Protein AF-A0ABD5TQS9-F1 (afdb_monomer_lite)

Radius of gyration: 30.87 Å; chains: 1; bounding box: 49×86×89 Å

Sequence (141 aa):
MLTRATNREGTDRSNGYQMVGDDANDADRSGGDERGVSDDCDAVDAVEPTGSAADRRVETVYEASDGWYYTAWQLERRLRTGEWRRILSDRTADRHLVETIDGESLFLVPIGVDSLPGWAEVRLERVGARIVDRRRSVPER

pLDDT: mean 72.65, std 22.51, range [39.78, 98.25]

Foldseek 3Di:
DDDDDDDDDDDDDDDDDDDDDDDDDDDDDDDDDDDDDDPPPVPPDPVPVPCPVQNVQQAKKWQKPVRDIWTPVRVVVCCVVVQKPWPDADPVQRWTWIAGPVRDTITIGIDGPVPDDPQWDWDDDPVGITIDRNVVVDPPD

Structure (mmCIF, N/CA/C/O backbone):
data_AF-A0ABD5TQS9-F1
#
_entry.id   AF-A0ABD5TQS9-F1
#
loop_
_atom_site.group_PDB
_atom_site.id
_atom_site.type_symbol
_atom_site.label_atom_id
_atom_site.label_alt_id
_atom_site.label_comp_id
_atom_site.label_asym_id
_atom_site.label_entity_id
_atom_site.label_seq_id
_atom_site.pdbx_PDB_ins_code
_atom_site.Cartn_x
_atom_site.Cartn_y
_atom_site.Cartn_z
_atom_site.occupancy
_atom_site.B_iso_or_equiv
_atom_site.auth_seq_id
_atom_site.auth_comp_id
_atom_site.auth_asym_id
_atom_site.auth_atom_id
_atom_site.pdbx_PDB_model_num
ATOM 1 N N . MET A 1 1 ? 31.889 6.427 58.152 1.00 46.41 1 MET A N 1
ATOM 2 C CA . MET A 1 1 ? 32.456 7.720 57.716 1.00 46.41 1 MET A CA 1
ATOM 3 C C . MET A 1 1 ? 31.366 8.486 56.983 1.00 46.41 1 MET A C 1
ATOM 5 O O . MET A 1 1 ? 30.816 7.951 56.031 1.00 46.41 1 MET A O 1
ATOM 9 N N . LEU A 1 2 ? 31.010 9.673 57.488 1.00 45.34 2 LEU A N 1
ATOM 10 C CA . LEU A 1 2 ? 30.246 10.705 56.771 1.00 45.34 2 LEU A CA 1
ATOM 11 C C . LEU A 1 2 ? 31.076 11.167 55.543 1.00 45.34 2 LEU A C 1
ATOM 13 O O . LEU A 1 2 ? 32.286 10.959 55.543 1.00 45.34 2 LEU A O 1
ATOM 17 N N . THR A 1 3 ? 30.511 11.684 54.443 1.00 43.41 3 THR A N 1
ATOM 18 C CA . THR A 1 3 ? 30.076 13.091 54.320 1.00 43.41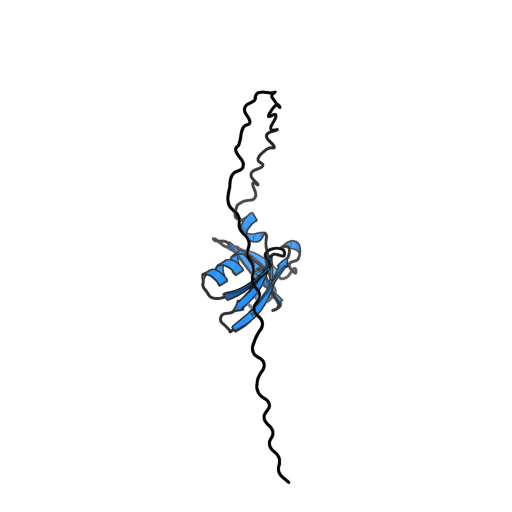 3 THR A CA 1
ATOM 19 C C . THR A 1 3 ? 29.202 13.308 53.074 1.00 43.41 3 THR A C 1
ATOM 21 O O . THR A 1 3 ? 29.476 12.796 51.993 1.00 43.41 3 THR A O 1
ATOM 24 N N . ARG A 1 4 ? 28.160 14.120 53.262 1.00 43.56 4 ARG A N 1
ATOM 25 C CA . ARG A 1 4 ? 27.270 14.755 52.280 1.00 43.56 4 ARG A CA 1
ATOM 26 C C . ARG A 1 4 ? 27.954 16.002 51.704 1.00 43.56 4 ARG A C 1
ATOM 28 O O . ARG A 1 4 ? 28.474 16.780 52.492 1.00 43.56 4 ARG A O 1
ATOM 35 N N . ALA A 1 5 ? 27.852 16.275 50.404 1.00 45.62 5 ALA A N 1
ATOM 36 C CA . ALA A 1 5 ? 28.018 17.641 49.895 1.00 45.62 5 ALA A CA 1
ATOM 37 C C . ALA A 1 5 ? 27.201 17.870 48.616 1.00 45.62 5 ALA A C 1
ATOM 39 O O . ALA A 1 5 ? 27.407 17.240 47.585 1.00 45.62 5 ALA A O 1
ATOM 40 N N . THR A 1 6 ? 26.239 18.774 48.751 1.00 54.72 6 THR A N 1
ATOM 41 C CA . THR A 1 6 ? 25.445 19.447 47.724 1.00 54.72 6 THR A CA 1
ATOM 42 C C . THR A 1 6 ? 26.292 20.503 47.015 1.00 54.72 6 THR A C 1
ATOM 44 O O . THR A 1 6 ? 27.017 21.211 47.707 1.00 54.72 6 THR A O 1
ATOM 47 N N . ASN A 1 7 ? 26.118 20.701 45.705 1.00 50.09 7 ASN A N 1
ATOM 48 C CA . ASN A 1 7 ? 26.496 21.956 45.052 1.00 50.09 7 ASN A CA 1
ATOM 49 C C . ASN A 1 7 ? 25.318 22.529 44.264 1.00 50.09 7 ASN A C 1
ATOM 51 O O . ASN A 1 7 ? 24.545 21.811 43.632 1.00 50.09 7 ASN A O 1
ATOM 55 N N . ARG A 1 8 ? 25.188 23.841 44.406 1.00 43.75 8 ARG A N 1
ATOM 56 C CA . ARG A 1 8 ? 24.092 24.732 44.050 1.00 43.75 8 ARG A CA 1
ATOM 57 C C . ARG A 1 8 ? 24.703 25.882 43.240 1.00 43.75 8 ARG A C 1
ATOM 59 O O . ARG A 1 8 ? 25.875 26.188 43.428 1.00 43.75 8 ARG A O 1
ATOM 66 N N . GLU A 1 9 ? 23.849 26.531 42.453 1.00 42.84 9 GLU A N 1
ATOM 67 C CA . GLU A 1 9 ? 23.985 27.888 41.898 1.00 42.84 9 GLU A CA 1
ATOM 68 C C . GLU A 1 9 ? 24.806 28.113 40.619 1.00 42.84 9 GLU A C 1
ATOM 70 O O . GLU A 1 9 ? 25.904 27.604 40.422 1.00 42.84 9 GLU A O 1
ATOM 75 N N . GLY A 1 10 ? 24.210 28.939 39.754 1.00 41.53 10 GLY A N 1
ATOM 76 C CA . GLY A 1 10 ? 24.756 29.402 38.484 1.00 41.53 10 GLY A CA 1
ATOM 77 C C . GLY A 1 10 ? 23.672 29.982 37.572 1.00 41.53 10 GLY A C 1
ATOM 78 O O . GLY A 1 10 ? 23.453 29.471 36.480 1.00 41.53 10 GLY A O 1
ATOM 79 N N . THR A 1 11 ? 22.942 30.995 38.044 1.00 50.31 11 THR A N 1
ATOM 80 C CA . THR A 1 11 ? 22.101 31.870 37.212 1.00 50.31 11 THR A CA 1
ATOM 81 C C . THR A 1 11 ? 22.953 32.850 36.404 1.00 50.31 11 THR A C 1
ATOM 83 O O . THR A 1 11 ? 24.069 33.172 36.803 1.00 50.31 11 THR A O 1
ATOM 86 N N . ASP A 1 12 ? 22.321 33.402 35.367 1.00 41.56 12 ASP A N 1
ATOM 87 C CA . ASP A 1 12 ? 22.682 34.605 34.607 1.00 41.56 12 ASP A CA 1
ATOM 88 C C . ASP A 1 12 ? 23.455 34.376 33.300 1.00 41.56 12 ASP A C 1
ATOM 90 O O . ASP A 1 12 ? 24.643 34.056 33.282 1.00 41.56 12 ASP A O 1
ATOM 94 N N . ARG A 1 13 ? 22.750 34.598 32.183 1.00 47.81 13 ARG A N 1
ATOM 95 C CA . ARG A 1 13 ? 23.260 35.440 31.098 1.00 47.81 13 ARG A CA 1
ATOM 96 C C . ARG A 1 13 ? 22.123 35.904 30.196 1.00 47.81 13 ARG A C 1
ATOM 98 O O . ARG A 1 13 ? 21.499 35.132 29.474 1.00 47.81 13 ARG A O 1
ATOM 105 N N . SER A 1 14 ? 21.900 37.206 30.279 1.00 44.75 14 SER A N 1
ATOM 106 C CA . SER A 1 14 ? 21.155 38.034 29.339 1.00 44.75 14 SER A CA 1
ATOM 107 C C . SER A 1 14 ? 21.706 37.890 27.915 1.00 44.75 14 SER A C 1
ATOM 109 O O . SER A 1 14 ? 22.923 37.876 27.736 1.00 44.75 14 SER A O 1
ATOM 111 N N . ASN A 1 15 ? 20.840 37.858 26.899 1.00 41.44 15 ASN A N 1
ATOM 112 C CA . ASN A 1 15 ? 21.244 38.163 25.526 1.00 41.44 15 ASN A CA 1
ATOM 113 C C . ASN A 1 15 ? 20.174 39.026 24.851 1.00 41.44 15 ASN A C 1
ATOM 115 O O . ASN A 1 15 ? 19.061 38.570 24.592 1.00 41.44 15 ASN A O 1
ATOM 119 N N . GLY A 1 16 ? 20.519 40.293 24.637 1.00 42.22 16 GLY A N 1
ATOM 120 C CA . GLY A 1 16 ? 19.700 41.257 23.921 1.00 42.22 16 GLY A CA 1
ATOM 121 C C . GLY A 1 16 ? 19.776 41.040 22.415 1.00 42.22 16 GLY A C 1
ATOM 122 O O . GLY A 1 16 ? 20.830 40.717 21.877 1.00 42.22 16 GLY A O 1
ATOM 123 N N . TYR A 1 17 ? 18.659 41.281 21.739 1.00 48.44 17 TYR A N 1
ATOM 124 C CA . TYR A 1 17 ? 18.637 41.587 20.317 1.00 48.44 17 TYR A CA 1
ATOM 125 C C . TYR A 1 17 ? 17.720 42.788 20.105 1.00 48.44 17 TYR A C 1
ATOM 127 O O . TYR A 1 17 ? 16.509 42.720 20.288 1.00 48.44 17 TYR A O 1
ATOM 135 N N . GLN A 1 18 ? 18.355 43.901 19.756 1.00 50.56 18 GLN A N 1
ATOM 136 C CA . GLN A 1 18 ? 17.754 45.116 19.236 1.00 50.56 18 GLN A CA 1
ATOM 137 C C . GLN A 1 18 ? 17.878 45.038 17.713 1.00 50.56 18 GLN A C 1
ATOM 139 O O . GLN A 1 18 ? 18.993 44.925 17.216 1.00 50.56 18 GLN A O 1
ATOM 144 N N . MET A 1 19 ? 16.766 45.104 16.983 1.00 47.16 19 MET A N 1
ATOM 145 C CA . MET A 1 19 ? 16.756 45.454 15.561 1.00 47.16 19 MET A CA 1
ATOM 146 C C . MET A 1 19 ? 15.580 46.401 15.331 1.00 47.16 19 MET A C 1
ATOM 148 O O . MET A 1 19 ? 14.422 45.999 15.343 1.00 47.16 19 MET A O 1
ATOM 152 N N . VAL A 1 20 ? 15.929 47.677 15.204 1.00 50.19 20 VAL A N 1
ATOM 153 C CA . VAL A 1 20 ? 15.104 48.754 14.656 1.00 50.19 20 VAL A CA 1
ATOM 154 C C . VAL A 1 20 ? 14.887 48.497 13.165 1.00 50.19 20 VAL A C 1
ATOM 156 O O . VAL A 1 20 ? 15.822 48.098 12.470 1.00 50.19 20 VAL A O 1
ATOM 159 N N . GLY A 1 21 ? 13.677 48.722 12.672 1.00 41.59 21 GLY A N 1
ATOM 160 C CA . GLY A 1 21 ? 13.368 48.591 11.257 1.00 41.59 21 GLY A CA 1
ATOM 161 C C . GLY A 1 21 ? 12.099 49.348 10.935 1.00 41.59 21 GLY A C 1
ATOM 162 O O . GLY A 1 21 ? 11.036 48.748 10.942 1.00 41.59 21 GLY A O 1
ATOM 163 N N . ASP A 1 22 ? 12.240 50.636 10.644 1.00 44.66 22 ASP A N 1
ATOM 164 C CA . ASP A 1 22 ? 11.189 51.439 10.037 1.00 44.66 22 ASP A CA 1
ATOM 165 C C . ASP A 1 22 ? 11.807 52.426 9.038 1.00 44.66 22 ASP A C 1
ATOM 167 O O . ASP A 1 22 ? 12.941 52.885 9.198 1.00 44.66 22 ASP A O 1
ATOM 171 N N . ASP A 1 23 ? 10.993 52.707 8.023 1.00 46.94 23 ASP A N 1
ATOM 172 C CA . ASP A 1 23 ? 11.040 53.820 7.077 1.00 46.94 23 ASP A CA 1
ATOM 173 C C . ASP A 1 23 ? 11.710 53.640 5.698 1.00 46.94 23 ASP A C 1
ATOM 175 O O . ASP A 1 23 ? 12.910 53.791 5.479 1.00 46.94 23 ASP A O 1
ATOM 179 N N . ALA A 1 24 ? 10.792 53.418 4.746 1.00 52.22 24 ALA A N 1
ATOM 180 C CA . ALA A 1 24 ? 10.582 54.213 3.534 1.00 52.22 24 ALA A CA 1
ATOM 181 C C . ALA A 1 24 ? 11.631 54.122 2.415 1.00 52.22 24 ALA A C 1
ATOM 183 O O . ALA A 1 24 ? 12.542 54.938 2.307 1.00 52.22 24 ALA A O 1
ATOM 184 N N . ASN A 1 25 ? 11.391 53.201 1.474 1.00 54.69 25 ASN A N 1
ATOM 185 C CA . ASN A 1 25 ? 11.864 53.367 0.103 1.00 54.69 25 ASN A CA 1
ATOM 186 C C . ASN A 1 25 ? 10.698 53.843 -0.775 1.00 54.69 25 ASN A C 1
ATOM 188 O O . ASN A 1 25 ? 9.792 53.074 -1.102 1.00 54.69 25 ASN A O 1
ATOM 192 N N . ASP A 1 26 ? 10.742 55.133 -1.093 1.00 48.03 26 ASP A N 1
ATOM 193 C CA . ASP A 1 26 ? 9.863 55.854 -2.007 1.00 48.03 26 ASP A CA 1
ATOM 194 C C . ASP A 1 26 ? 10.072 55.327 -3.439 1.00 48.03 26 ASP A C 1
ATOM 196 O O . ASP A 1 26 ? 11.199 55.239 -3.935 1.00 48.03 26 ASP A O 1
ATOM 200 N N . ALA A 1 27 ? 8.991 54.894 -4.083 1.00 49.72 27 ALA A N 1
ATOM 201 C CA . ALA A 1 27 ? 9.016 54.310 -5.414 1.00 49.72 27 ALA A CA 1
ATOM 202 C C . ALA A 1 27 ? 8.665 55.375 -6.460 1.00 49.72 27 ALA A C 1
ATOM 204 O O . ALA A 1 27 ? 7.493 55.613 -6.736 1.00 49.72 27 ALA A O 1
ATOM 205 N N . ASP A 1 28 ? 9.686 55.944 -7.103 1.00 50.53 28 ASP A N 1
ATOM 206 C CA . ASP A 1 28 ? 9.551 56.621 -8.394 1.00 50.53 28 ASP A CA 1
ATOM 207 C C . ASP A 1 28 ? 10.135 55.721 -9.492 1.00 50.53 28 ASP A C 1
ATOM 209 O O . ASP A 1 28 ? 11.349 55.526 -9.563 1.00 50.53 28 ASP A O 1
ATOM 213 N N . ARG A 1 29 ? 9.267 55.128 -10.322 1.00 47.12 29 ARG A N 1
ATOM 214 C CA . ARG A 1 29 ? 9.605 54.679 -11.684 1.00 47.12 29 ARG A CA 1
ATOM 215 C C . ARG A 1 29 ? 8.368 54.749 -12.575 1.00 47.12 29 ARG A C 1
ATOM 217 O O . ARG A 1 29 ? 7.552 53.832 -12.598 1.00 47.12 29 ARG A O 1
ATOM 224 N N . SER A 1 30 ? 8.269 55.838 -13.331 1.00 51.00 30 SER A N 1
ATOM 225 C CA . SER A 1 30 ? 7.473 55.911 -14.560 1.00 51.00 30 SER A CA 1
ATOM 226 C C . SER A 1 30 ? 8.373 55.715 -15.784 1.00 51.00 30 SER A C 1
ATOM 228 O O . SER A 1 30 ? 9.474 56.258 -15.838 1.00 51.00 30 SER A O 1
ATOM 230 N N . GLY A 1 31 ? 7.866 54.983 -16.779 1.00 44.03 31 GLY A N 1
ATOM 231 C CA . GLY A 1 31 ? 8.466 54.764 -18.104 1.00 44.03 31 GLY A CA 1
ATOM 232 C C . GLY A 1 31 ? 8.611 53.265 -18.380 1.00 44.03 31 GLY A C 1
ATOM 233 O O . GLY A 1 31 ? 9.246 52.565 -17.606 1.00 44.03 31 GLY A O 1
ATOM 234 N N . GLY A 1 32 ? 8.031 52.655 -19.406 1.00 46.56 32 GLY A N 1
ATOM 235 C CA . GLY A 1 32 ? 7.428 53.151 -20.637 1.00 46.56 32 GLY A CA 1
ATOM 236 C C . GLY A 1 32 ? 7.869 52.192 -21.747 1.00 46.56 32 GLY A C 1
ATOM 237 O O . GLY A 1 32 ? 9.063 52.085 -21.983 1.00 46.56 32 GLY A O 1
ATOM 238 N N . ASP A 1 33 ? 6.903 51.471 -22.324 1.00 47.34 33 ASP A N 1
ATOM 239 C CA . ASP A 1 33 ? 6.891 50.793 -23.630 1.00 47.34 33 ASP A CA 1
ATOM 240 C C . ASP A 1 33 ? 8.206 50.307 -24.257 1.00 47.34 33 ASP A C 1
ATOM 242 O O . ASP A 1 33 ? 8.937 51.103 -24.837 1.00 47.34 33 ASP A O 1
ATOM 246 N N . GLU A 1 34 ? 8.379 48.981 -24.378 1.00 46.41 34 GLU A N 1
ATOM 247 C CA . GLU A 1 34 ? 8.831 48.437 -25.661 1.00 46.41 34 GLU A CA 1
ATOM 248 C C . GLU A 1 34 ? 8.560 46.937 -25.886 1.00 46.41 34 GLU A C 1
ATOM 250 O O . GLU A 1 34 ? 9.101 46.065 -25.218 1.00 46.41 34 GLU A O 1
ATOM 255 N N . ARG A 1 35 ? 7.818 46.704 -26.979 1.00 45.00 35 ARG A N 1
ATOM 256 C CA . ARG A 1 35 ? 8.052 45.694 -28.028 1.00 45.00 35 ARG A CA 1
ATOM 257 C C . ARG A 1 35 ? 7.641 44.245 -27.756 1.00 45.00 35 ARG A C 1
ATOM 259 O O . ARG A 1 35 ? 8.198 43.526 -26.939 1.00 45.00 35 ARG A O 1
ATOM 266 N N . GLY A 1 36 ? 6.682 43.833 -28.588 1.00 51.59 36 GLY A N 1
ATOM 267 C CA . GLY A 1 36 ? 6.150 42.489 -28.705 1.00 51.59 36 GLY A CA 1
ATOM 268 C C . GLY A 1 36 ? 7.211 41.406 -28.846 1.00 51.59 36 GLY A C 1
ATOM 269 O O . GLY A 1 36 ? 8.151 41.508 -29.635 1.00 51.59 36 GLY A O 1
ATOM 270 N N . VAL A 1 37 ? 6.966 40.331 -28.113 1.00 53.25 37 VAL A N 1
ATOM 271 C CA . VAL A 1 37 ? 7.445 39.001 -28.448 1.00 53.25 37 VAL A CA 1
ATOM 272 C C . VAL A 1 37 ? 6.196 38.209 -28.799 1.00 53.25 37 VAL A C 1
ATOM 274 O O . VAL A 1 37 ? 5.241 38.164 -28.026 1.00 53.25 37 VAL A O 1
ATOM 277 N N . SER A 1 38 ? 6.185 37.698 -30.021 1.00 48.12 38 SER A N 1
ATOM 278 C CA . SER A 1 38 ? 5.146 36.855 -30.585 1.00 48.12 38 SER A CA 1
ATOM 279 C C . SER A 1 38 ? 4.874 35.668 -29.667 1.00 48.12 38 SER A C 1
ATOM 281 O O . SER A 1 38 ? 5.755 34.838 -29.450 1.00 48.12 38 SER A O 1
ATOM 283 N N . ASP A 1 39 ? 3.650 35.591 -29.157 1.00 44.66 39 ASP A N 1
ATOM 284 C CA . ASP A 1 39 ? 3.106 34.396 -28.521 1.00 44.66 39 ASP A CA 1
ATOM 285 C C . ASP A 1 39 ? 2.710 33.414 -29.638 1.00 44.66 39 ASP A C 1
ATOM 287 O O . ASP A 1 39 ? 1.540 33.178 -29.921 1.00 44.66 39 ASP A O 1
ATOM 291 N N . ASP A 1 40 ? 3.716 32.889 -30.342 1.00 43.91 40 ASP A N 1
ATOM 292 C CA . ASP A 1 40 ? 3.600 31.598 -31.021 1.00 43.91 40 ASP A CA 1
ATOM 293 C C . ASP A 1 40 ? 3.757 30.537 -29.924 1.00 43.91 40 ASP A C 1
ATOM 295 O O . ASP A 1 40 ? 4.774 29.851 -29.797 1.00 43.91 40 ASP A O 1
ATOM 299 N N . CYS A 1 41 ? 2.750 30.461 -29.049 1.00 45.03 41 CYS A N 1
ATOM 300 C CA . CYS A 1 41 ? 2.523 29.267 -28.259 1.00 45.03 41 CYS A CA 1
ATOM 301 C C . CYS A 1 41 ? 2.018 28.208 -29.231 1.00 45.03 41 CYS A C 1
ATOM 303 O O . CYS A 1 41 ? 0.817 28.070 -29.470 1.00 45.03 41 CYS A O 1
ATOM 305 N N . ASP A 1 42 ? 2.986 27.505 -29.813 1.00 39.78 42 ASP A N 1
ATOM 306 C CA . ASP A 1 42 ? 2.851 26.175 -30.383 1.00 39.78 42 ASP A CA 1
ATOM 307 C C . ASP A 1 42 ? 1.905 25.393 -29.463 1.00 39.78 42 ASP A C 1
ATOM 309 O O . ASP A 1 42 ? 2.244 25.045 -28.325 1.00 39.78 42 ASP A O 1
ATOM 313 N N . ALA A 1 43 ? 0.656 25.248 -29.907 1.00 50.75 43 ALA A N 1
ATOM 314 C CA . ALA A 1 43 ? -0.345 24.453 -29.23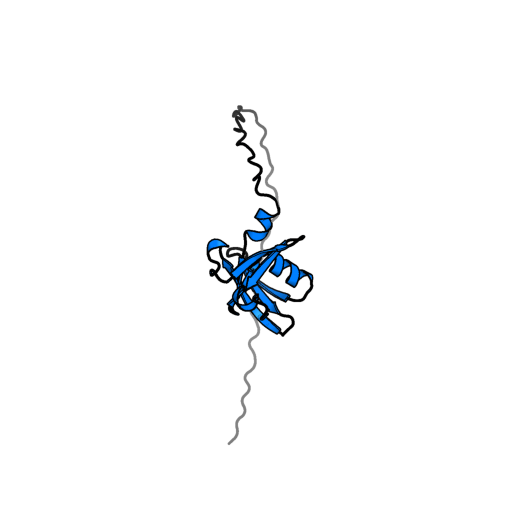2 1.00 50.75 43 ALA A CA 1
ATOM 315 C C . ALA A 1 43 ? 0.112 23.005 -29.372 1.00 50.75 43 ALA A C 1
ATOM 317 O O . ALA A 1 43 ? -0.312 22.292 -30.279 1.00 50.75 43 ALA A O 1
ATOM 318 N N . VAL A 1 44 ? 1.033 22.601 -28.496 1.00 55.09 44 VAL A N 1
ATOM 319 C CA . VAL A 1 44 ? 1.385 21.205 -28.319 1.00 55.09 44 VAL A CA 1
ATOM 320 C C . VAL A 1 44 ? 0.084 20.494 -28.015 1.00 55.09 44 VAL A C 1
ATOM 322 O O . VAL A 1 44 ? -0.600 20.783 -27.032 1.00 55.09 44 VAL A O 1
ATOM 325 N N . ASP A 1 45 ? -0.274 19.652 -28.973 1.00 42.69 45 ASP A N 1
ATOM 326 C CA . ASP A 1 45 ? -1.395 18.741 -28.973 1.00 42.69 45 ASP A CA 1
ATOM 327 C C . ASP A 1 45 ? -1.626 18.266 -27.539 1.00 42.69 45 ASP A C 1
ATOM 329 O O . ASP A 1 45 ? -0.800 17.555 -26.953 1.00 42.69 45 ASP A O 1
ATOM 333 N N . ALA A 1 46 ? -2.725 18.727 -26.940 1.00 51.41 46 ALA A N 1
ATOM 334 C CA . ALA A 1 46 ? -3.273 18.087 -25.769 1.00 51.41 46 ALA A CA 1
ATOM 335 C C . ALA A 1 46 ? -3.711 16.697 -26.234 1.00 51.41 46 ALA A C 1
ATOM 337 O O . ALA A 1 46 ? -4.882 16.449 -26.516 1.00 51.41 46 ALA A O 1
ATOM 338 N N . VAL A 1 47 ? -2.745 15.781 -26.316 1.00 54.31 47 VAL A N 1
ATOM 339 C CA . VAL A 1 47 ? -2.993 14.365 -26.130 1.00 54.31 47 VAL A CA 1
ATOM 340 C C . VAL A 1 47 ? -3.526 14.280 -24.712 1.00 54.31 47 VAL A C 1
ATOM 342 O O . VAL A 1 47 ? -2.801 14.096 -23.737 1.00 54.31 47 VAL A O 1
ATOM 345 N N . GLU A 1 48 ? -4.836 14.477 -24.601 1.00 55.97 48 GLU A N 1
ATOM 346 C CA . GLU A 1 48 ? -5.639 13.823 -23.595 1.00 55.97 48 GLU A CA 1
ATOM 347 C C . GLU A 1 48 ? -5.149 12.375 -23.603 1.00 55.97 48 GLU A C 1
ATOM 349 O O . GLU A 1 48 ? -5.304 11.699 -24.631 1.00 55.97 48 GLU A O 1
ATOM 354 N N . PRO A 1 49 ? -4.486 11.887 -22.539 1.00 46.00 49 PRO A N 1
ATOM 355 C CA . PRO A 1 49 ? -4.111 10.496 -22.510 1.00 46.00 49 PRO A CA 1
ATOM 356 C C . PRO A 1 49 ? -5.427 9.733 -22.557 1.00 46.00 49 PRO A C 1
ATOM 358 O O . PRO A 1 49 ? -6.159 9.646 -21.574 1.00 46.00 49 PRO A O 1
ATOM 361 N N . THR A 1 50 ? -5.724 9.157 -23.717 1.00 48.47 50 THR A N 1
ATOM 362 C CA . THR A 1 50 ? -6.849 8.252 -23.949 1.00 48.47 50 THR A CA 1
ATOM 363 C C . THR A 1 50 ? -6.570 6.897 -23.283 1.00 48.47 50 THR A C 1
ATOM 365 O O . THR A 1 50 ? -7.061 5.858 -23.708 1.00 48.47 50 THR A O 1
ATOM 368 N N . GLY A 1 51 ? -5.776 6.897 -22.207 1.00 44.97 51 GLY A N 1
ATOM 369 C CA . GLY A 1 51 ? -5.755 5.850 -21.210 1.00 44.97 51 GLY A CA 1
ATOM 370 C C . GLY A 1 51 ? -7.055 5.969 -20.437 1.00 44.97 51 GLY A C 1
ATOM 371 O O . GLY A 1 51 ? -7.272 6.924 -19.690 1.00 44.97 51 GLY A O 1
ATOM 372 N N . SER A 1 52 ? -7.955 5.018 -20.675 1.00 48.84 52 SER A N 1
ATOM 373 C CA . SER A 1 52 ? -9.183 4.844 -19.906 1.00 48.84 52 SER A CA 1
ATOM 374 C C . SER A 1 52 ? -8.913 5.128 -18.428 1.00 48.84 52 SER A C 1
ATOM 376 O O . SER A 1 52 ? -7.926 4.652 -17.874 1.00 48.84 52 SER A O 1
ATOM 378 N N . ALA A 1 53 ? -9.794 5.858 -17.744 1.00 48.19 53 ALA A N 1
ATOM 379 C CA . ALA A 1 53 ? -9.636 6.126 -16.315 1.00 48.19 53 ALA A CA 1
ATOM 380 C C . ALA A 1 53 ? -9.487 4.843 -15.468 1.00 48.19 53 ALA A C 1
ATOM 382 O O . ALA A 1 53 ? -9.104 4.950 -14.310 1.00 48.19 53 ALA A O 1
ATOM 383 N N . ALA A 1 54 ? -9.812 3.665 -16.026 1.00 44.16 54 ALA A N 1
ATOM 384 C CA . ALA A 1 54 ? -9.555 2.333 -15.479 1.00 44.16 54 ALA A CA 1
ATOM 385 C C . ALA A 1 54 ? -8.089 1.868 -15.619 1.00 44.16 54 ALA A C 1
ATOM 387 O O . ALA A 1 54 ? -7.579 1.239 -14.698 1.00 44.16 54 ALA A O 1
ATOM 388 N N . ASP A 1 55 ? -7.424 2.216 -16.721 1.00 45.78 55 ASP A N 1
ATOM 389 C CA . ASP A 1 55 ? -5.996 1.978 -16.987 1.00 45.78 55 ASP A CA 1
ATOM 390 C C . ASP A 1 55 ? -5.139 2.742 -15.963 1.00 45.78 55 ASP A C 1
ATOM 392 O O . ASP A 1 55 ? -4.305 2.164 -15.267 1.00 45.78 55 ASP A O 1
ATOM 396 N N . ARG A 1 56 ? -5.537 3.993 -15.691 1.00 48.19 56 ARG A N 1
ATOM 397 C CA . ARG A 1 56 ? -5.003 4.838 -14.610 1.00 48.19 56 ARG A CA 1
ATOM 398 C C . ARG A 1 56 ? -5.183 4.281 -13.189 1.00 48.19 56 ARG A C 1
ATOM 400 O O . ARG A 1 56 ? -4.502 4.713 -12.267 1.00 48.19 56 ARG A O 1
ATOM 407 N N . ARG A 1 57 ? -6.106 3.332 -12.955 1.00 53.38 57 ARG A N 1
ATOM 408 C CA . ARG A 1 57 ? -6.354 2.778 -11.598 1.00 53.38 57 ARG A CA 1
ATOM 409 C C . ARG A 1 57 ? -5.414 1.644 -11.209 1.00 53.38 57 ARG A C 1
ATOM 411 O O . ARG A 1 57 ? -5.464 1.205 -10.060 1.00 53.38 57 ARG A O 1
ATOM 418 N N . VAL A 1 58 ? -4.612 1.148 -12.148 1.00 60.22 58 VAL A N 1
ATOM 419 C CA . VAL A 1 58 ? -3.666 0.045 -11.925 1.00 60.22 58 VAL A CA 1
ATOM 420 C C . VAL A 1 58 ? -2.217 0.539 -11.899 1.00 60.22 58 VAL A C 1
ATOM 422 O O . VAL A 1 58 ? -1.338 -0.222 -11.516 1.00 60.22 58 VAL A O 1
ATOM 425 N N . GLU A 1 59 ? -1.968 1.806 -12.249 1.00 67.38 59 GLU A N 1
ATOM 426 C CA . GLU A 1 59 ? -0.624 2.338 -12.529 1.00 67.38 59 GLU A CA 1
ATOM 427 C C . GLU A 1 59 ? 0.394 2.090 -11.412 1.00 67.38 59 GLU A C 1
ATOM 429 O O . GLU A 1 59 ? 1.567 1.865 -11.701 1.00 67.38 59 GLU A O 1
ATOM 434 N N . THR A 1 60 ? -0.055 2.045 -10.155 1.00 85.12 60 THR A N 1
ATOM 435 C CA . THR A 1 60 ? 0.829 1.796 -9.017 1.00 85.12 60 THR A CA 1
ATOM 436 C C . THR A 1 60 ? 0.406 0.560 -8.234 1.00 85.12 60 THR A C 1
ATOM 438 O O . THR A 1 60 ? -0.708 0.465 -7.698 1.00 85.12 60 THR A O 1
ATOM 441 N N . VAL A 1 61 ? 1.343 -0.381 -8.127 1.00 93.50 61 VAL A N 1
ATOM 442 C CA . VAL A 1 61 ? 1.283 -1.535 -7.232 1.00 93.50 61 VAL A CA 1
ATOM 443 C C . VAL A 1 61 ? 2.329 -1.342 -6.145 1.00 93.50 61 VAL A C 1
ATOM 445 O O . VAL A 1 61 ? 3.401 -0.810 -6.396 1.00 93.50 61 VAL A O 1
ATOM 448 N N . TYR A 1 62 ? 2.024 -1.784 -4.936 1.00 95.56 62 TYR A N 1
ATOM 449 C CA . TYR A 1 62 ? 2.935 -1.778 -3.808 1.00 95.56 62 TYR A CA 1
ATOM 450 C C . TYR A 1 62 ? 3.278 -3.206 -3.425 1.00 95.56 62 TYR A C 1
ATOM 452 O O . TYR A 1 62 ? 2.382 -4.022 -3.199 1.00 95.56 62 TYR A O 1
ATOM 460 N N . GLU A 1 63 ? 4.570 -3.484 -3.318 1.00 97.06 63 GLU A N 1
ATOM 461 C CA . GLU A 1 63 ? 5.083 -4.623 -2.574 1.00 97.06 63 GLU A CA 1
ATOM 462 C C . GLU A 1 63 ? 5.082 -4.265 -1.089 1.00 97.06 63 GLU A C 1
ATOM 464 O O . GLU A 1 63 ? 5.634 -3.238 -0.681 1.00 97.06 63 GLU A O 1
ATOM 469 N N . ALA A 1 64 ? 4.431 -5.096 -0.286 1.00 97.12 64 ALA A N 1
ATOM 470 C CA . ALA A 1 64 ? 4.426 -4.973 1.157 1.00 97.12 64 ALA A CA 1
ATOM 471 C C . ALA A 1 64 ? 5.487 -5.887 1.781 1.00 97.12 64 ALA A C 1
ATOM 473 O O . ALA A 1 64 ? 5.810 -6.956 1.266 1.00 97.12 64 ALA A O 1
ATOM 474 N N . SER A 1 65 ? 6.017 -5.478 2.933 1.00 96.75 65 SER A N 1
ATOM 475 C CA . SER A 1 65 ? 7.044 -6.225 3.675 1.00 96.75 65 SER A CA 1
ATOM 476 C C . SER A 1 65 ? 6.617 -7.626 4.141 1.00 96.75 65 SER A C 1
ATOM 478 O O . SER A 1 65 ? 7.466 -8.417 4.540 1.00 96.75 65 SER A O 1
ATOM 480 N N . ASP A 1 66 ? 5.321 -7.935 4.104 1.00 93.38 66 ASP A N 1
ATOM 481 C CA . ASP A 1 66 ? 4.737 -9.256 4.375 1.00 93.38 66 ASP A CA 1
ATOM 482 C C . ASP A 1 66 ? 4.755 -10.192 3.144 1.00 93.38 66 ASP A C 1
ATOM 484 O O . ASP A 1 66 ? 4.302 -11.336 3.223 1.00 93.38 66 ASP A O 1
ATOM 488 N N . GLY A 1 67 ? 5.281 -9.724 2.006 1.00 91.88 67 GLY A N 1
ATOM 489 C CA . GLY A 1 67 ? 5.332 -10.455 0.739 1.00 91.88 67 GLY A CA 1
ATOM 490 C C . GLY A 1 67 ? 4.022 -10.421 -0.052 1.00 91.88 67 GLY A C 1
ATOM 491 O O . GLY A 1 67 ? 3.903 -11.114 -1.067 1.00 91.88 67 GLY A O 1
ATOM 492 N N . TRP A 1 68 ? 3.035 -9.642 0.398 1.00 94.19 68 TRP A N 1
ATOM 493 C CA . TRP A 1 68 ? 1.800 -9.407 -0.338 1.00 94.19 68 TRP A CA 1
ATOM 494 C C . TRP A 1 68 ? 1.909 -8.167 -1.221 1.00 94.19 68 TRP A C 1
ATOM 496 O O . TRP A 1 68 ? 2.763 -7.301 -1.046 1.00 94.19 68 TRP A O 1
ATOM 506 N N . TYR A 1 69 ? 1.007 -8.085 -2.194 1.00 95.31 69 TYR A N 1
ATOM 507 C CA . TYR A 1 69 ? 0.967 -6.995 -3.157 1.00 95.31 69 TYR A CA 1
ATOM 508 C C . TYR A 1 69 ? -0.393 -6.314 -3.114 1.00 95.31 69 TYR A C 1
ATOM 510 O O . TYR A 1 69 ? -1.433 -6.974 -3.024 1.00 95.31 69 TYR A O 1
ATOM 518 N N . TYR A 1 70 ? -0.388 -4.990 -3.215 1.00 94.44 70 TYR A N 1
ATOM 519 C CA . TYR A 1 70 ? -1.591 -4.172 -3.125 1.00 94.44 70 TYR A CA 1
ATOM 520 C C . TYR A 1 70 ? -1.588 -3.125 -4.228 1.00 94.44 70 TYR A C 1
ATOM 522 O O . TYR A 1 70 ? -0.587 -2.458 -4.449 1.00 94.44 70 TYR A O 1
ATOM 530 N N . THR A 1 71 ? -2.707 -2.930 -4.914 1.00 93.69 71 THR A N 1
ATOM 531 C CA . THR A 1 71 ? -2.854 -1.767 -5.802 1.00 93.69 71 THR A CA 1
ATOM 532 C C . THR A 1 71 ? -2.984 -0.481 -4.980 1.00 93.69 71 THR A C 1
ATOM 534 O O . THR A 1 71 ? -3.422 -0.515 -3.824 1.00 93.69 71 THR A O 1
ATOM 537 N N . ALA A 1 72 ? -2.696 0.674 -5.586 1.00 91.38 72 ALA A N 1
ATOM 538 C CA . ALA A 1 72 ? -3.000 1.976 -4.982 1.00 91.38 72 ALA A CA 1
ATOM 539 C C . ALA A 1 72 ? -4.462 2.090 -4.548 1.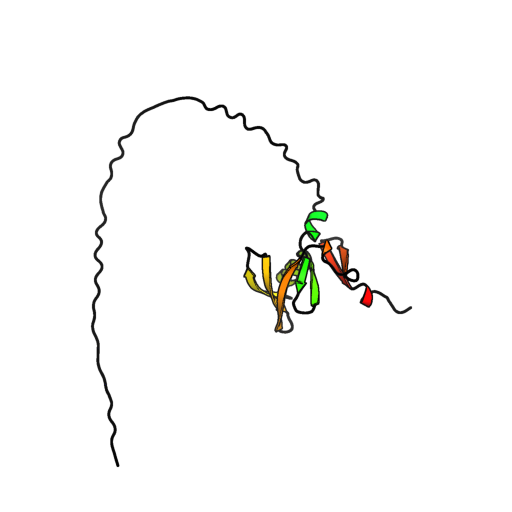00 91.38 72 ALA A C 1
ATOM 541 O O . ALA A 1 72 ? -4.756 2.559 -3.449 1.00 91.38 72 ALA A O 1
ATOM 542 N N . TRP A 1 73 ? -5.380 1.553 -5.351 1.00 91.44 73 TRP A N 1
ATOM 543 C CA . TRP A 1 73 ? -6.790 1.508 -4.991 1.00 91.44 73 TRP A CA 1
ATOM 544 C C . TRP A 1 73 ? -7.056 0.694 -3.713 1.00 91.44 73 TRP A C 1
ATOM 546 O O . TRP A 1 73 ? -7.831 1.131 -2.859 1.00 91.44 73 TRP A O 1
ATOM 556 N N . GLN A 1 74 ? -6.421 -0.474 -3.544 1.00 93.38 74 GLN A N 1
ATOM 557 C CA . GLN A 1 74 ? -6.557 -1.273 -2.319 1.00 93.38 74 GLN A CA 1
ATOM 558 C C . GLN A 1 74 ? -6.003 -0.526 -1.103 1.00 93.38 74 GLN A C 1
ATOM 560 O O . GLN A 1 74 ? -6.652 -0.515 -0.055 1.00 93.38 74 GLN A O 1
ATOM 565 N N . LEU A 1 75 ? -4.843 0.119 -1.250 1.00 93.56 75 LEU A N 1
ATOM 566 C CA . LEU A 1 75 ? -4.237 0.931 -0.199 1.00 93.56 75 LEU A CA 1
ATOM 567 C C . LEU A 1 75 ? -5.165 2.080 0.219 1.00 93.56 75 LEU A C 1
ATOM 569 O O . LEU A 1 75 ? -5.511 2.206 1.392 1.00 93.56 75 LEU A O 1
ATOM 573 N N . GLU A 1 76 ? -5.625 2.890 -0.734 1.00 92.50 76 GLU A N 1
ATOM 574 C CA . GLU A 1 76 ? -6.535 4.006 -0.466 1.00 92.50 76 GLU A CA 1
ATOM 575 C C . GLU A 1 76 ? -7.843 3.556 0.175 1.00 92.50 76 GLU A C 1
ATOM 577 O O . GLU A 1 76 ? -8.350 4.214 1.086 1.00 92.50 76 GLU A O 1
ATOM 582 N N . ARG A 1 77 ? -8.401 2.435 -0.293 1.00 93.25 77 ARG A N 1
ATOM 583 C CA . ARG A 1 77 ? -9.626 1.876 0.268 1.00 93.25 77 ARG A CA 1
ATOM 584 C C . ARG A 1 77 ? -9.431 1.498 1.731 1.00 93.25 77 ARG A C 1
ATOM 586 O O . ARG A 1 77 ? -10.241 1.932 2.540 1.00 93.25 77 ARG A O 1
ATOM 593 N N . ARG A 1 78 ? -8.370 0.757 2.065 1.00 95.44 78 ARG A N 1
ATOM 594 C CA . ARG A 1 78 ? -8.078 0.319 3.442 1.00 95.44 78 ARG A CA 1
ATOM 595 C C . ARG A 1 78 ? -7.797 1.489 4.383 1.00 95.44 78 ARG A C 1
ATOM 597 O O . ARG A 1 78 ? -8.218 1.468 5.534 1.00 95.44 78 ARG A O 1
ATOM 604 N N . LEU A 1 79 ? -7.135 2.535 3.888 1.00 95.44 79 LEU A N 1
ATOM 605 C CA . LEU A 1 79 ? -6.941 3.773 4.648 1.00 95.44 79 LEU A CA 1
ATOM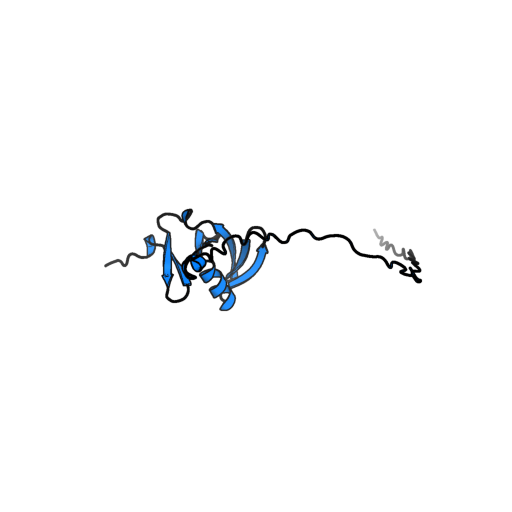 606 C C . LEU A 1 79 ? -8.269 4.498 4.896 1.00 95.44 79 LEU A C 1
ATOM 608 O O . LEU A 1 79 ? -8.519 4.994 5.990 1.00 95.44 79 LEU A O 1
ATOM 612 N N . ARG A 1 80 ? -9.141 4.551 3.884 1.00 95.12 80 ARG A N 1
ATOM 613 C CA . ARG A 1 80 ? -10.449 5.214 3.973 1.00 95.12 80 ARG A CA 1
ATOM 614 C C . ARG A 1 80 ? -11.423 4.474 4.885 1.00 95.12 80 ARG A C 1
ATOM 616 O O . ARG A 1 80 ? -12.199 5.122 5.578 1.00 95.12 80 ARG A O 1
ATOM 623 N N . THR A 1 81 ? -11.414 3.143 4.863 1.00 95.75 81 THR A N 1
ATOM 624 C CA . THR A 1 81 ? -12.248 2.306 5.740 1.00 95.75 81 THR A CA 1
ATOM 625 C C . THR A 1 81 ? -11.720 2.255 7.171 1.00 95.75 81 THR A C 1
ATOM 627 O O . THR A 1 81 ? -12.424 1.765 8.049 1.00 95.75 81 THR A O 1
ATOM 630 N N . GLY A 1 82 ? -10.510 2.768 7.419 1.00 95.56 82 GLY A N 1
ATOM 631 C CA . GLY A 1 82 ? -9.849 2.692 8.718 1.00 95.56 82 GLY A CA 1
ATOM 632 C C . GLY A 1 82 ? -9.309 1.300 9.043 1.00 95.56 82 GLY A C 1
ATOM 633 O O . GLY A 1 82 ? -8.858 1.081 10.161 1.00 95.56 82 GLY A O 1
ATOM 634 N N . GLU A 1 83 ? -9.329 0.368 8.083 1.00 97.12 83 GLU A N 1
ATOM 635 C CA . GLU A 1 83 ? -8.674 -0.933 8.237 1.00 97.12 83 GLU A CA 1
ATOM 636 C C . GLU A 1 83 ? -7.175 -0.749 8.449 1.00 97.12 83 GLU A C 1
ATOM 638 O O . GLU A 1 83 ? -6.581 -1.474 9.238 1.00 97.12 83 GLU A O 1
ATOM 643 N N . TRP A 1 84 ? -6.571 0.217 7.752 1.00 98.00 84 TRP A N 1
ATOM 644 C CA . TRP A 1 84 ? -5.167 0.581 7.902 1.00 98.00 84 TRP A CA 1
ATOM 645 C C . TRP A 1 84 ? -5.027 2.043 8.333 1.00 98.00 84 TRP A C 1
ATOM 647 O O . TRP A 1 84 ? -5.771 2.917 7.883 1.00 98.00 84 TRP A O 1
ATOM 657 N N . ARG A 1 85 ? -4.009 2.333 9.145 1.00 97.62 85 ARG A N 1
ATOM 658 C CA . ARG A 1 85 ? -3.614 3.688 9.542 1.00 97.62 85 ARG A CA 1
ATOM 659 C C . ARG A 1 85 ? -2.249 4.026 8.963 1.00 97.62 85 ARG A C 1
ATOM 661 O O . ARG A 1 85 ? -1.272 3.328 9.199 1.00 97.62 85 ARG A O 1
ATOM 668 N N . ARG A 1 86 ? -2.141 5.144 8.249 1.00 96.75 86 ARG A N 1
ATOM 669 C CA . ARG A 1 86 ? -0.853 5.644 7.749 1.00 96.75 86 ARG A CA 1
ATOM 670 C C . ARG A 1 86 ? -0.028 6.227 8.899 1.00 96.75 86 ARG A C 1
ATOM 672 O O . ARG A 1 86 ? -0.461 7.192 9.521 1.00 96.75 86 ARG A O 1
ATOM 679 N N . ILE A 1 87 ? 1.146 5.650 9.152 1.00 97.00 87 ILE A N 1
ATOM 680 C CA . ILE A 1 87 ? 2.110 6.135 10.151 1.00 97.00 87 ILE A CA 1
ATOM 681 C C . ILE A 1 87 ? 3.053 7.156 9.509 1.00 97.00 87 ILE A C 1
ATOM 683 O O . ILE A 1 87 ? 3.210 8.263 10.014 1.00 97.00 87 ILE A O 1
ATOM 687 N N . LEU A 1 88 ? 3.670 6.787 8.382 1.00 96.00 88 LEU A N 1
ATOM 688 C CA . LEU A 1 88 ? 4.653 7.611 7.678 1.00 96.00 88 LEU A CA 1
ATOM 689 C C . LEU A 1 88 ? 4.436 7.524 6.168 1.00 96.00 88 LEU A C 1
ATOM 691 O O . LEU A 1 88 ? 3.914 6.537 5.644 1.00 96.00 88 LEU A O 1
ATOM 695 N N . SER A 1 89 ? 4.816 8.569 5.440 1.00 94.50 89 SER A N 1
ATOM 696 C CA . SER A 1 89 ? 4.845 8.547 3.979 1.00 94.50 89 SER A CA 1
ATOM 697 C C . SER A 1 89 ? 5.998 9.372 3.445 1.00 94.50 89 SER A C 1
ATOM 699 O O . SER A 1 89 ? 6.123 10.546 3.782 1.00 94.50 89 SER A O 1
ATOM 701 N N . ASP A 1 90 ? 6.794 8.751 2.586 1.00 94.94 90 ASP A N 1
ATOM 702 C CA . ASP A 1 90 ? 7.766 9.426 1.743 1.00 94.94 90 ASP A CA 1
ATOM 703 C C . ASP A 1 90 ? 7.097 9.695 0.396 1.00 94.94 90 ASP A C 1
ATOM 705 O O . ASP A 1 90 ? 6.836 8.775 -0.375 1.00 94.94 90 ASP A O 1
ATOM 709 N N . ARG A 1 91 ? 6.771 10.962 0.137 1.00 89.94 91 ARG A N 1
ATOM 710 C CA . ARG A 1 91 ? 6.085 11.382 -1.092 1.00 89.94 91 ARG A CA 1
ATOM 711 C C . ARG A 1 91 ? 7.000 11.396 -2.311 1.00 89.94 91 ARG A C 1
ATOM 713 O O . ARG A 1 91 ? 6.493 11.310 -3.420 1.00 89.94 91 ARG A O 1
ATOM 720 N N . THR A 1 92 ? 8.311 11.504 -2.117 1.00 90.94 92 THR A N 1
ATOM 721 C CA . THR A 1 92 ? 9.276 11.558 -3.221 1.00 90.94 92 THR A CA 1
ATOM 722 C C . THR A 1 92 ? 9.449 10.181 -3.843 1.00 90.94 92 THR A C 1
ATOM 724 O O . THR A 1 92 ? 9.489 10.052 -5.062 1.00 90.94 92 THR A O 1
ATOM 727 N N . ALA A 1 93 ? 9.530 9.147 -3.004 1.00 90.50 93 ALA A N 1
ATOM 728 C CA . ALA A 1 93 ? 9.665 7.761 -3.446 1.00 90.50 93 ALA A CA 1
ATOM 729 C C . ALA A 1 93 ? 8.338 6.982 -3.443 1.00 90.50 93 ALA A C 1
ATOM 731 O O . ALA A 1 93 ? 8.360 5.774 -3.660 1.00 90.50 93 ALA A O 1
ATOM 732 N N . ASP A 1 94 ? 7.226 7.654 -3.133 1.00 91.94 94 ASP A N 1
ATOM 733 C CA . ASP A 1 94 ? 5.886 7.088 -2.931 1.00 91.94 94 ASP A CA 1
ATOM 734 C C . ASP A 1 94 ? 5.870 5.841 -2.027 1.00 91.94 94 ASP A C 1
ATOM 736 O O . ASP A 1 94 ? 5.243 4.829 -2.312 1.00 91.94 94 ASP A O 1
ATOM 740 N N . ARG A 1 95 ? 6.609 5.892 -0.913 1.00 95.38 95 ARG A N 1
ATOM 741 C CA . ARG A 1 95 ? 6.684 4.791 0.062 1.00 95.38 95 ARG A CA 1
ATOM 742 C C . ARG A 1 95 ? 5.803 5.084 1.258 1.00 95.38 95 ARG A C 1
ATOM 744 O O . ARG A 1 95 ? 5.737 6.221 1.735 1.00 95.38 95 ARG A O 1
ATOM 751 N N . HIS A 1 96 ? 5.179 4.051 1.807 1.00 96.25 96 HIS A N 1
ATOM 752 C CA . HIS A 1 96 ? 4.286 4.202 2.951 1.00 96.25 96 HIS A CA 1
ATOM 753 C C . HIS A 1 96 ? 4.627 3.223 4.065 1.00 96.25 96 HIS A C 1
ATOM 755 O O . HIS A 1 96 ? 4.865 2.048 3.818 1.00 96.25 96 HIS A O 1
ATOM 761 N N . LEU A 1 97 ? 4.583 3.707 5.303 1.00 97.88 97 LEU A N 1
ATOM 762 C CA . LEU A 1 97 ? 4.491 2.856 6.482 1.00 97.88 97 LEU A CA 1
ATOM 763 C C . LEU A 1 97 ? 3.056 2.925 6.994 1.00 97.88 97 LEU A C 1
ATOM 765 O O . LEU A 1 97 ? 2.548 4.018 7.279 1.00 97.88 97 LEU A O 1
ATOM 769 N N . VAL A 1 98 ? 2.408 1.773 7.105 1.00 97.94 98 VAL A N 1
ATOM 770 C CA . VAL A 1 98 ? 1.027 1.652 7.580 1.00 97.94 98 VAL A CA 1
ATOM 771 C C . VAL A 1 98 ? 0.946 0.667 8.740 1.00 97.94 98 VAL A C 1
ATOM 773 O O . VAL A 1 98 ? 1.723 -0.277 8.803 1.00 97.94 98 VAL A O 1
ATOM 776 N N . GLU A 1 99 ? 0.004 0.894 9.645 1.00 98.25 99 GLU A N 1
ATOM 777 C CA . GLU A 1 99 ? -0.404 -0.048 10.686 1.00 98.25 99 GLU A CA 1
ATOM 778 C C . GLU A 1 99 ? -1.718 -0.709 10.264 1.00 98.25 99 GLU A C 1
ATOM 780 O O . GLU A 1 99 ? -2.643 -0.005 9.850 1.00 98.25 99 GLU A O 1
ATOM 785 N N . THR A 1 100 ? -1.810 -2.033 10.341 1.00 97.12 100 THR A N 1
ATOM 786 C CA . THR A 1 100 ? -3.045 -2.783 10.091 1.00 97.12 100 THR A CA 1
ATOM 787 C C . THR A 1 100 ? -3.965 -2.752 11.314 1.00 97.12 100 THR A C 1
ATOM 789 O O . THR A 1 100 ? -3.553 -2.381 12.413 1.00 97.12 100 THR A O 1
ATOM 792 N N . ILE A 1 101 ? -5.217 -3.183 11.146 1.00 95.69 101 ILE A N 1
ATOM 793 C CA . ILE A 1 101 ? -6.174 -3.325 12.252 1.00 95.69 101 ILE A CA 1
ATOM 794 C C . ILE A 1 101 ? -5.692 -4.309 13.329 1.00 95.69 101 ILE A C 1
ATOM 796 O O . ILE A 1 101 ? -6.044 -4.163 14.497 1.00 95.69 101 ILE A O 1
ATOM 800 N N . ASP A 1 102 ? -4.850 -5.267 12.941 1.00 95.00 102 ASP A N 1
ATOM 801 C CA . ASP A 1 102 ? -4.235 -6.256 13.825 1.00 95.00 102 ASP A CA 1
ATOM 802 C C . ASP A 1 102 ? -3.000 -5.701 14.568 1.00 95.00 102 ASP A C 1
ATOM 804 O O . ASP A 1 102 ? -2.389 -6.398 15.376 1.00 95.00 102 ASP A O 1
ATOM 808 N N . GLY A 1 103 ? -2.633 -4.435 14.328 1.00 95.12 103 GLY A N 1
ATOM 809 C CA . GLY A 1 103 ? -1.480 -3.771 14.942 1.00 95.12 103 GLY A CA 1
ATOM 810 C C . GLY A 1 103 ? -0.143 -4.080 14.262 1.00 95.12 103 GLY A C 1
ATOM 811 O O . GLY A 1 103 ? 0.914 -3.762 14.809 1.00 95.12 103 GLY A O 1
ATOM 812 N N . GLU A 1 104 ? -0.161 -4.691 13.076 1.00 96.44 104 GLU A N 1
ATOM 813 C CA . GLU A 1 104 ? 1.049 -5.013 12.320 1.00 96.44 104 GLU A CA 1
ATOM 814 C C . GLU A 1 104 ? 1.517 -3.814 11.497 1.00 96.44 104 GLU A C 1
ATOM 816 O O . GLU A 1 104 ? 0.715 -3.100 10.900 1.00 96.44 104 GLU A O 1
ATOM 821 N N . SER A 1 105 ? 2.829 -3.596 11.430 1.00 97.50 105 SER A N 1
ATOM 822 C CA . SER A 1 105 ? 3.411 -2.534 10.606 1.00 97.50 105 SER A CA 1
ATOM 823 C C . SER A 1 105 ? 3.857 -3.080 9.252 1.00 97.50 105 SER A C 1
ATOM 825 O O . SER A 1 105 ? 4.709 -3.966 9.196 1.00 97.50 105 SER A O 1
ATOM 827 N N . LEU A 1 106 ? 3.327 -2.517 8.166 1.00 97.88 106 LEU A N 1
ATOM 828 C CA . LEU A 1 106 ? 3.692 -2.868 6.795 1.00 97.88 106 LEU A CA 1
ATOM 829 C C . LEU A 1 106 ? 4.413 -1.708 6.117 1.00 97.88 106 LEU A C 1
ATOM 831 O O . LEU A 1 106 ? 3.912 -0.579 6.076 1.00 97.88 106 LEU A O 1
ATOM 835 N N . PHE A 1 107 ? 5.584 -2.003 5.555 1.00 97.94 107 PHE A N 1
ATOM 836 C CA . PHE A 1 107 ? 6.293 -1.082 4.678 1.00 97.94 107 PHE A CA 1
ATOM 837 C C . PHE A 1 107 ? 5.926 -1.375 3.226 1.00 97.94 107 PHE A C 1
ATOM 839 O O . PHE A 1 107 ? 6.090 -2.500 2.762 1.00 97.94 107 PHE A O 1
ATOM 846 N N . LEU A 1 108 ? 5.410 -0.363 2.536 1.00 97.62 108 LEU A N 1
ATOM 847 C CA . LEU A 1 108 ? 4.905 -0.435 1.173 1.00 97.62 108 LEU A CA 1
ATOM 848 C C . LEU A 1 108 ? 5.867 0.292 0.237 1.00 97.62 108 LEU A C 1
ATOM 850 O O . LEU A 1 108 ? 6.119 1.490 0.411 1.00 97.62 108 LEU A O 1
ATOM 854 N N . VAL A 1 109 ? 6.375 -0.432 -0.756 1.00 96.81 109 VAL A N 1
ATOM 855 C CA . VAL A 1 109 ? 7.291 0.078 -1.780 1.00 96.81 109 VAL A CA 1
ATOM 856 C C . VAL A 1 109 ? 6.608 -0.009 -3.140 1.00 96.81 109 VAL A C 1
ATOM 858 O O . VAL A 1 109 ? 6.120 -1.085 -3.489 1.00 96.81 109 VAL A O 1
ATOM 861 N N . PRO A 1 110 ? 6.553 1.085 -3.916 1.00 95.75 110 PRO A N 1
ATOM 862 C CA . PRO A 1 110 ? 5.932 1.050 -5.227 1.00 95.75 110 PRO A CA 1
ATOM 863 C C . PRO A 1 110 ? 6.783 0.217 -6.189 1.00 95.75 110 PRO A C 1
ATOM 865 O O . PRO A 1 110 ? 8.010 0.342 -6.235 1.00 95.75 110 PRO A O 1
ATOM 868 N N . ILE A 1 111 ? 6.113 -0.618 -6.972 1.00 93.06 111 ILE A N 1
ATOM 869 C CA . ILE A 1 111 ? 6.674 -1.429 -8.047 1.00 93.06 111 ILE A CA 1
ATOM 870 C C . ILE A 1 111 ? 5.816 -1.269 -9.307 1.00 93.06 111 ILE A C 1
ATOM 872 O O . ILE A 1 111 ? 4.621 -0.971 -9.235 1.00 93.06 111 ILE A O 1
ATOM 876 N N . GLY A 1 112 ? 6.422 -1.495 -10.472 1.00 88.88 112 GLY A N 1
ATOM 877 C CA . GLY A 1 112 ? 5.678 -1.594 -11.726 1.00 88.88 112 GLY A CA 1
ATOM 878 C C . GLY A 1 112 ? 4.828 -2.864 -11.769 1.00 88.88 112 GLY A C 1
ATOM 879 O O . GLY A 1 112 ? 5.200 -3.891 -11.198 1.00 88.88 112 GLY A O 1
ATOM 880 N N . VAL A 1 113 ? 3.705 -2.815 -12.487 1.00 87.25 113 VAL A N 1
ATOM 881 C CA . VAL A 1 113 ? 2.840 -3.987 -12.718 1.00 87.25 113 VAL A CA 1
ATOM 882 C C . VAL A 1 113 ? 3.621 -5.119 -13.392 1.00 87.25 113 VAL A C 1
ATOM 884 O O . VAL A 1 113 ? 3.425 -6.283 -13.054 1.00 87.25 113 VAL A O 1
ATOM 887 N N . ASP A 1 114 ? 4.560 -4.784 -14.278 1.00 87.81 114 ASP A N 1
ATOM 888 C CA . ASP A 1 114 ? 5.427 -5.738 -14.981 1.00 87.81 114 ASP A CA 1
ATOM 889 C C . ASP A 1 114 ? 6.432 -6.450 -14.060 1.00 87.81 114 ASP A C 1
ATOM 891 O O . ASP A 1 114 ? 6.984 -7.488 -14.422 1.00 87.81 114 ASP A O 1
ATOM 895 N N . SER A 1 115 ? 6.658 -5.915 -12.855 1.00 90.25 115 SER A N 1
ATOM 896 C CA . SER A 1 115 ? 7.506 -6.526 -11.826 1.00 90.25 115 SER A CA 1
ATOM 897 C C . SER A 1 115 ? 6.746 -7.517 -10.944 1.00 90.25 115 SER A C 1
ATOM 899 O O . SER A 1 115 ? 7.350 -8.147 -10.073 1.00 90.25 115 SER A O 1
ATOM 901 N N . LEU A 1 116 ? 5.430 -7.666 -11.136 1.00 90.31 116 LEU A N 1
ATOM 902 C CA . LEU A 1 116 ? 4.659 -8.656 -10.401 1.00 90.31 116 LEU A CA 1
ATOM 903 C C . LEU A 1 116 ? 5.152 -10.068 -10.732 1.00 90.31 116 LEU A C 1
ATOM 905 O O . LEU A 1 116 ? 5.390 -10.410 -11.894 1.00 90.31 116 LEU A O 1
ATOM 909 N N . PRO A 1 117 ? 5.257 -10.944 -9.727 1.00 90.75 117 PRO A N 1
ATOM 910 C CA . PRO A 1 117 ? 5.594 -12.326 -9.995 1.00 90.75 117 PRO A CA 1
ATOM 911 C C . PRO A 1 117 ? 4.453 -12.997 -10.770 1.00 90.75 117 PRO A C 1
ATOM 913 O O . PRO A 1 117 ? 3.286 -12.710 -10.533 1.00 90.75 117 PRO A O 1
ATOM 916 N N . GLY A 1 118 ? 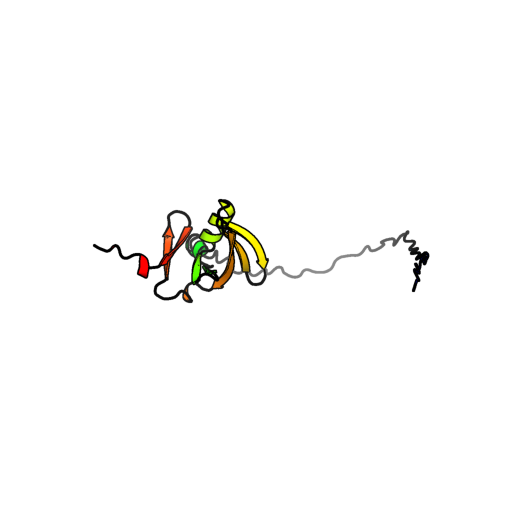4.756 -13.964 -11.644 1.00 89.75 118 GLY A N 1
ATOM 917 C CA . GLY A 1 118 ? 3.752 -14.568 -12.545 1.00 89.75 118 GLY A CA 1
ATOM 918 C C . GLY A 1 118 ? 2.564 -15.280 -11.867 1.00 89.75 118 GLY A C 1
ATOM 919 O O . GLY A 1 118 ? 1.597 -15.658 -12.532 1.00 89.75 118 GLY A O 1
ATOM 920 N N . TRP A 1 119 ? 2.622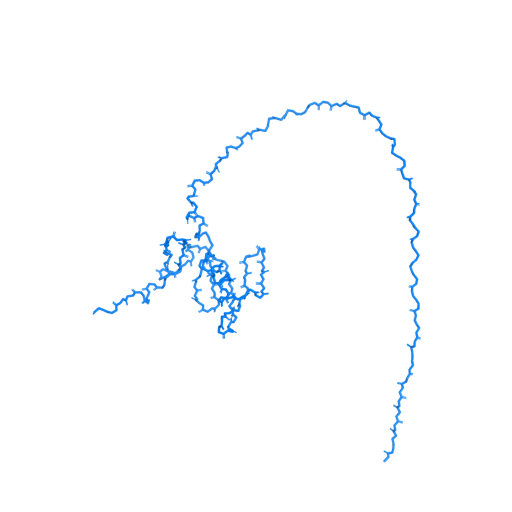 -15.474 -10.546 1.00 91.44 119 TRP A N 1
ATOM 921 C CA . TRP A 1 119 ? 1.507 -15.972 -9.739 1.00 91.44 119 TRP A CA 1
ATOM 922 C C . TRP A 1 119 ? 0.555 -14.870 -9.251 1.00 91.44 119 TRP A C 1
ATOM 924 O O . TRP A 1 119 ? -0.587 -15.181 -8.912 1.00 91.44 119 TRP A O 1
ATOM 934 N N . ALA A 1 120 ? 0.998 -13.615 -9.204 1.00 92.50 120 ALA A N 1
ATOM 935 C CA . ALA A 1 120 ? 0.187 -12.469 -8.834 1.00 92.50 120 ALA A CA 1
ATOM 936 C C . ALA A 1 120 ? -0.528 -11.925 -10.075 1.00 92.50 120 ALA A C 1
ATOM 938 O O . ALA A 1 120 ? 0.074 -11.691 -11.119 1.00 92.50 120 ALA A O 1
ATOM 939 N N . GLU A 1 121 ? -1.836 -11.735 -9.962 1.00 91.31 121 GLU A N 1
ATOM 940 C CA . GLU A 1 121 ? -2.678 -11.238 -11.042 1.00 91.31 121 GLU A CA 1
ATOM 941 C C . GLU A 1 121 ? -3.414 -9.985 -10.610 1.00 91.31 121 GLU A C 1
ATOM 943 O O . GLU A 1 121 ? -4.125 -9.995 -9.605 1.00 91.31 121 GLU A O 1
ATOM 948 N N . VAL A 1 122 ? -3.323 -8.932 -11.416 1.00 90.25 122 VAL A N 1
ATOM 949 C CA . VAL A 1 122 ? -4.242 -7.805 -11.294 1.00 90.25 122 VAL A CA 1
ATOM 950 C C . VAL A 1 122 ? -5.602 -8.224 -11.847 1.00 90.25 122 VAL A C 1
ATOM 952 O O . VAL A 1 122 ? -5.723 -8.606 -13.009 1.00 90.25 122 VAL A O 1
ATOM 955 N N . ARG A 1 123 ? -6.651 -8.101 -11.033 1.00 90.25 123 ARG A N 1
ATOM 956 C CA . ARG A 1 123 ? -8.039 -8.219 -11.485 1.00 90.25 123 ARG A CA 1
ATOM 957 C C . ARG A 1 123 ? -8.748 -6.886 -11.390 1.00 90.25 123 ARG A C 1
ATOM 959 O O . ARG A 1 123 ? -8.766 -6.263 -10.329 1.00 90.25 123 ARG A O 1
ATOM 966 N N . LEU A 1 124 ? -9.375 -6.496 -12.493 1.00 87.75 124 LEU A N 1
ATOM 967 C CA . LEU A 1 124 ? -10.271 -5.353 -12.535 1.00 87.75 124 LEU A CA 1
ATOM 968 C C . LEU A 1 124 ? -11.600 -5.725 -11.867 1.00 87.75 124 LEU A C 1
ATOM 970 O O . LEU A 1 124 ? -12.214 -6.746 -12.172 1.00 87.75 124 LEU A O 1
ATOM 974 N N . GLU A 1 125 ? -12.042 -4.877 -10.952 1.00 82.94 125 GLU A N 1
ATOM 975 C CA . GLU A 1 125 ? -13.361 -4.916 -10.334 1.00 82.94 125 GLU A CA 1
ATOM 976 C C . GLU A 1 125 ? -14.197 -3.733 -10.829 1.00 82.94 125 GLU A C 1
ATOM 978 O O . GLU A 1 125 ? -13.689 -2.790 -11.432 1.00 82.94 125 GLU A O 1
ATOM 983 N N . ARG A 1 126 ? -15.500 -3.730 -10.517 1.00 82.06 126 ARG A N 1
ATOM 984 C CA . ARG A 1 126 ? -16.425 -2.654 -10.922 1.00 82.06 126 ARG A CA 1
ATOM 985 C C . ARG A 1 126 ? -15.931 -1.247 -10.544 1.00 82.06 126 ARG A C 1
ATOM 987 O O . ARG A 1 126 ? -16.297 -0.277 -11.195 1.00 82.06 126 ARG A O 1
ATOM 994 N N . VAL A 1 127 ? -15.155 -1.130 -9.467 1.00 81.00 127 VAL A N 1
ATOM 995 C CA . VAL A 1 127 ? -14.771 0.153 -8.856 1.00 81.00 127 VAL A CA 1
ATOM 996 C C . VAL A 1 127 ? -13.260 0.391 -8.793 1.00 81.00 127 VAL A C 1
ATOM 998 O O . VAL A 1 127 ? -12.842 1.475 -8.387 1.00 81.00 127 VAL A O 1
ATOM 1001 N N . GLY A 1 128 ? -12.433 -0.575 -9.187 1.00 85.12 128 GLY A N 1
ATOM 1002 C CA . GLY A 1 128 ? -10.986 -0.491 -9.009 1.00 85.12 128 GLY A CA 1
ATOM 1003 C C . GLY A 1 128 ? -10.275 -1.751 -9.470 1.00 85.12 128 GLY A C 1
ATOM 1004 O O . GLY A 1 128 ? -10.794 -2.486 -10.303 1.00 85.12 128 GLY A O 1
ATOM 1005 N N . ALA A 1 129 ? -9.099 -2.006 -8.916 1.00 88.00 129 ALA A N 1
ATOM 1006 C CA . ALA A 1 129 ? -8.314 -3.189 -9.221 1.00 88.00 129 ALA A CA 1
ATOM 1007 C C . ALA A 1 129 ? -7.761 -3.799 -7.940 1.00 88.00 129 ALA A C 1
ATOM 1009 O O . ALA A 1 129 ? -7.456 -3.079 -6.987 1.00 88.00 129 ALA A O 1
ATOM 1010 N N . ARG A 1 130 ? -7.607 -5.121 -7.921 1.00 90.81 130 ARG A N 1
ATOM 1011 C CA . ARG A 1 130 ? -7.008 -5.842 -6.798 1.00 90.81 130 ARG A CA 1
ATOM 1012 C C . ARG A 1 130 ? -5.975 -6.847 -7.275 1.00 90.81 130 ARG A C 1
ATOM 1014 O O . ARG A 1 130 ? -6.168 -7.460 -8.324 1.00 90.81 130 ARG A O 1
ATOM 1021 N N . ILE A 1 131 ? -4.937 -7.067 -6.478 1.00 91.31 131 ILE A N 1
ATOM 1022 C CA . ILE A 1 131 ? -4.030 -8.194 -6.695 1.00 91.31 131 ILE A CA 1
ATOM 1023 C C . ILE A 1 131 ? -4.652 -9.479 -6.144 1.00 91.31 131 ILE A C 1
ATOM 1025 O O . ILE A 1 131 ? -5.244 -9.493 -5.063 1.00 91.31 131 ILE A O 1
ATOM 1029 N N . VAL A 1 132 ? -4.535 -10.561 -6.908 1.00 90.50 132 VAL A N 1
ATOM 1030 C CA . VAL A 1 132 ? -5.000 -11.904 -6.566 1.00 90.50 132 VAL A CA 1
ATOM 1031 C C . VAL A 1 132 ? -3.838 -12.884 -6.668 1.00 90.50 132 VAL A C 1
ATOM 1033 O O . VAL A 1 132 ? -3.144 -12.933 -7.680 1.00 90.50 132 VAL A O 1
ATOM 1036 N N . ASP A 1 133 ? -3.661 -13.702 -5.632 1.00 90.81 133 ASP A N 1
ATOM 1037 C CA . ASP A 1 133 ? -2.734 -14.832 -5.653 1.00 90.81 133 ASP A CA 1
ATOM 1038 C C . ASP A 1 133 ? -3.377 -16.018 -6.388 1.00 90.81 133 ASP A C 1
ATOM 1040 O O . ASP A 1 133 ? -4.285 -16.682 -5.871 1.00 90.81 133 ASP A O 1
ATOM 1044 N N . ARG A 1 134 ? -2.902 -16.316 -7.602 1.00 87.25 134 ARG A N 1
ATOM 1045 C CA . ARG A 1 134 ? -3.408 -17.437 -8.406 1.00 87.25 134 ARG A CA 1
ATOM 1046 C C . ARG A 1 134 ? -3.108 -18.805 -7.790 1.00 87.25 134 ARG A C 1
ATOM 1048 O O . ARG A 1 134 ? -3.869 -19.733 -8.042 1.00 87.25 134 ARG A O 1
ATOM 1055 N N . ARG A 1 135 ? -2.067 -18.945 -6.960 1.00 84.00 135 ARG A N 1
ATOM 1056 C CA . ARG A 1 135 ? -1.726 -20.219 -6.291 1.00 84.00 135 ARG A CA 1
ATOM 1057 C C . ARG A 1 135 ? -2.797 -20.623 -5.287 1.00 84.00 135 ARG A C 1
ATOM 1059 O O . ARG A 1 135 ? -3.075 -21.804 -5.131 1.00 84.00 135 ARG A O 1
ATOM 1066 N N . ARG A 1 136 ? -3.409 -19.636 -4.631 1.00 77.12 136 ARG A N 1
ATOM 1067 C CA . ARG A 1 136 ? -4.493 -19.830 -3.653 1.00 77.12 136 ARG A CA 1
ATOM 1068 C C . ARG A 1 136 ? -5.889 -19.781 -4.274 1.00 77.12 136 ARG A C 1
ATOM 1070 O O . ARG A 1 136 ? -6.867 -20.065 -3.597 1.00 77.12 136 ARG A O 1
ATOM 1077 N N . SER A 1 137 ? -5.988 -19.403 -5.549 1.00 63.62 137 SER A N 1
ATOM 1078 C CA . SER A 1 137 ? -7.263 -19.201 -6.250 1.00 63.62 137 SER A CA 1
ATOM 1079 C C . SER A 1 137 ? -7.811 -20.458 -6.929 1.00 63.62 137 SER A C 1
ATOM 1081 O O . SER A 1 137 ? -8.829 -20.366 -7.613 1.00 63.62 137 SER A O 1
ATOM 1083 N N . VAL A 1 138 ? -7.155 -21.612 -6.781 1.00 57.50 138 VAL A N 1
ATOM 1084 C CA . VAL A 1 138 ? -7.678 -22.892 -7.270 1.00 57.50 138 VAL A CA 1
ATOM 1085 C C . VAL A 1 138 ? -8.630 -23.442 -6.206 1.00 57.50 138 VAL A C 1
ATOM 1087 O O . VAL A 1 138 ? -8.156 -23.838 -5.143 1.00 57.50 138 VAL A O 1
ATOM 1090 N N . PRO A 1 139 ? -9.956 -23.471 -6.433 1.00 52.91 139 PRO A N 1
ATOM 1091 C CA . PRO A 1 139 ? -10.810 -24.314 -5.615 1.00 52.91 139 PRO A CA 1
ATOM 1092 C C . PRO A 1 139 ? -10.424 -25.770 -5.898 1.00 52.91 139 PRO A C 1
ATOM 1094 O O . PRO A 1 139 ? -10.475 -26.207 -7.050 1.00 52.91 139 PRO A O 1
ATOM 1097 N N . GLU A 1 140 ? -10.020 -26.512 -4.865 1.00 52.16 140 GLU A N 1
ATOM 1098 C CA . GLU A 1 140 ? -10.058 -27.974 -4.924 1.00 52.16 140 GLU A CA 1
ATOM 1099 C C . GLU A 1 140 ? -11.490 -28.372 -5.299 1.00 52.16 140 GLU A C 1
ATOM 1101 O O . GLU A 1 140 ? -12.457 -27.896 -4.695 1.00 52.16 140 GLU A O 1
ATOM 1106 N N . ARG A 1 141 ? -11.619 -29.139 -6.378 1.00 50.53 141 ARG A N 1
ATOM 1107 C CA . ARG A 1 141 ? -12.895 -29.525 -6.969 1.00 50.53 141 ARG A CA 1
ATOM 1108 C C . ARG A 1 141 ? -13.197 -30.979 -6.658 1.00 50.53 141 ARG A C 1
ATOM 1110 O O . ARG A 1 141 ? -12.243 -31.782 -6.731 1.00 50.53 141 ARG A O 1
#

Secondary structure (DSSP, 8-state):
----------------------------------------------------TTGGGTS-EEEETTS-EEEHHHHHHHHHHTSEEEEEEETTTTEEEEEETTS-EEEEEEE-GGGS-TTEEEEEETTEEEEEETTT-----